Protein AF-A0A7X7RPF9-F1 (afdb_monomer)

Secondary structure (DSSP, 8-state):
-HHHHHHHHHHHHHHHHHHHHHHHHHHTT--TTSPPPSTHHHHHHHHHHHHHHHHHHHHHHHHS---HHHHHHHHHHHHHHHHHHHHHHHHTTS-S---

Structure (mmCIF, N/CA/C/O backbone):
data_AF-A0A7X7RPF9-F1
#
_entry.id   AF-A0A7X7RPF9-F1
#
loop_
_atom_site.group_PDB
_atom_site.id
_atom_site.type_symbol
_atom_site.label_atom_id
_atom_site.label_alt_id
_atom_site.label_comp_id
_atom_site.label_asym_id
_atom_site.label_entity_id
_atom_site.label_seq_id
_atom_site.pdbx_PDB_ins_code
_atom_site.Cartn_x
_atom_site.Cartn_y
_atom_site.Cartn_z
_atom_site.occupancy
_atom_site.B_iso_or_equiv
_atom_site.auth_seq_id
_atom_site.auth_comp_id
_atom_site.auth_asym_id
_atom_site.auth_atom_id
_atom_site.pdbx_PDB_model_num
ATOM 1 N N . SER A 1 1 ? 17.706 -16.307 -7.500 1.00 70.00 1 SER A N 1
ATOM 2 C CA . SER A 1 1 ? 18.134 -14.902 -7.308 1.00 70.00 1 SER A CA 1
ATOM 3 C C . SER A 1 1 ? 17.055 -13.911 -7.736 1.00 70.00 1 SER A C 1
ATOM 5 O O . SER A 1 1 ? 16.672 -13.100 -6.905 1.00 70.00 1 SER A O 1
ATOM 7 N N . TYR A 1 2 ? 16.500 -14.009 -8.952 1.00 77.19 2 TYR A N 1
ATOM 8 C CA . TYR A 1 2 ? 15.458 -13.095 -9.469 1.00 77.19 2 TYR A CA 1
ATOM 9 C C . TYR A 1 2 ? 14.237 -12.915 -8.541 1.00 77.19 2 TYR A C 1
ATOM 11 O O . TYR A 1 2 ? 13.936 -11.799 -8.130 1.00 77.19 2 TYR A O 1
ATOM 19 N N . ASN A 1 3 ? 13.606 -14.011 -8.104 1.00 84.56 3 ASN A N 1
ATOM 20 C CA . ASN A 1 3 ? 12.416 -13.952 -7.237 1.00 84.56 3 ASN A CA 1
ATOM 21 C C . ASN A 1 3 ? 12.681 -13.303 -5.866 1.00 84.56 3 ASN A C 1
ATOM 23 O O . ASN A 1 3 ? 11.784 -12.709 -5.279 1.00 84.56 3 ASN A O 1
ATOM 27 N N . LEU A 1 4 ? 13.913 -13.415 -5.360 1.00 86.62 4 LEU A N 1
ATOM 28 C CA . LEU A 1 4 ? 14.308 -12.878 -4.055 1.00 86.62 4 LEU A CA 1
ATOM 29 C C . LEU A 1 4 ? 14.445 -11.352 -4.121 1.00 86.62 4 LEU A C 1
ATOM 31 O O . LEU A 1 4 ? 13.954 -10.648 -3.245 1.00 86.62 4 LEU A O 1
ATOM 35 N N . LEU A 1 5 ? 15.044 -10.848 -5.204 1.00 86.81 5 LEU A N 1
ATOM 36 C CA . LEU A 1 5 ? 15.131 -9.416 -5.481 1.00 86.81 5 LEU A CA 1
ATOM 37 C C . LEU A 1 5 ? 13.746 -8.811 -5.740 1.00 86.81 5 LEU A C 1
ATOM 39 O O . LEU A 1 5 ? 13.429 -7.767 -5.180 1.00 86.81 5 LEU A O 1
ATOM 43 N N . LEU A 1 6 ? 12.911 -9.487 -6.537 1.00 85.19 6 LEU A N 1
ATOM 44 C CA . LEU A 1 6 ? 11.544 -9.045 -6.815 1.00 85.19 6 LEU A CA 1
ATOM 45 C C . LEU A 1 6 ? 10.714 -8.964 -5.525 1.00 85.19 6 LEU A C 1
ATOM 47 O O . LEU A 1 6 ? 10.084 -7.946 -5.265 1.00 85.19 6 LEU A O 1
ATOM 51 N N . GLY A 1 7 ? 10.758 -10.005 -4.686 1.00 85.56 7 GLY A N 1
ATOM 52 C CA . GLY A 1 7 ? 10.056 -10.024 -3.401 1.00 85.56 7 GLY A CA 1
ATOM 53 C C . GLY A 1 7 ? 10.530 -8.926 -2.445 1.00 85.56 7 GLY A C 1
ATOM 54 O O . GLY A 1 7 ? 9.709 -8.286 -1.792 1.00 85.56 7 GLY A O 1
ATOM 55 N N . LEU A 1 8 ? 11.839 -8.655 -2.409 1.00 88.50 8 LEU A N 1
ATOM 56 C CA . LEU A 1 8 ? 12.407 -7.567 -1.611 1.00 88.50 8 LEU A CA 1
ATOM 57 C C . LEU A 1 8 ? 11.918 -6.203 -2.110 1.00 88.50 8 LEU A C 1
ATOM 59 O O . LEU A 1 8 ? 11.467 -5.387 -1.309 1.00 88.50 8 LEU A O 1
ATOM 63 N N . LEU A 1 9 ? 11.957 -5.963 -3.422 1.00 87.31 9 LEU A N 1
ATOM 64 C CA . LEU A 1 9 ? 11.491 -4.709 -4.015 1.00 87.31 9 LEU A CA 1
ATOM 65 C C . LEU A 1 9 ? 9.989 -4.507 -3.824 1.00 87.31 9 LEU A C 1
ATOM 67 O O . LEU A 1 9 ? 9.579 -3.396 -3.514 1.00 87.31 9 LEU A O 1
ATOM 71 N N . LEU A 1 10 ? 9.182 -5.565 -3.946 1.00 87.25 10 LEU A N 1
ATOM 72 C CA . LEU A 1 10 ? 7.747 -5.514 -3.663 1.00 87.25 10 LEU A CA 1
ATOM 73 C C . LEU A 1 10 ? 7.484 -5.147 -2.200 1.00 87.25 10 LEU A C 1
ATOM 75 O O . LEU A 1 10 ? 6.679 -4.258 -1.937 1.00 87.25 10 LEU A O 1
ATOM 79 N N . GLY A 1 11 ? 8.198 -5.767 -1.256 1.00 86.00 11 GLY A N 1
ATOM 80 C CA . GLY A 1 11 ? 8.098 -5.425 0.165 1.00 86.00 11 GLY A CA 1
ATOM 8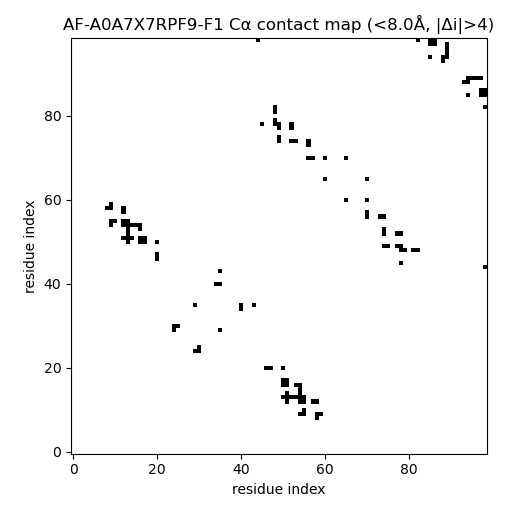1 C C . GLY A 1 11 ? 8.512 -3.979 0.457 1.00 86.00 11 GLY A C 1
ATOM 82 O O . GLY A 1 11 ? 7.814 -3.272 1.179 1.00 86.00 11 GLY A O 1
ATOM 83 N N . LEU A 1 12 ? 9.604 -3.503 -0.154 1.00 87.12 12 LEU A N 1
ATOM 84 C CA . LEU A 1 12 ? 10.033 -2.107 -0.030 1.00 87.12 12 LEU A CA 1
ATOM 85 C C . LEU A 1 12 ? 9.023 -1.137 -0.649 1.00 87.12 12 LEU A C 1
ATOM 87 O O . LEU A 1 12 ? 8.714 -0.122 -0.033 1.00 87.12 12 LEU A O 1
ATOM 91 N N . GLY A 1 13 ? 8.499 -1.445 -1.836 1.00 85.44 13 GLY A N 1
ATOM 92 C CA . GLY A 1 13 ? 7.470 -0.653 -2.504 1.00 85.44 13 GLY A CA 1
ATOM 93 C C . GLY A 1 13 ? 6.203 -0.561 -1.660 1.00 85.44 13 GLY A C 1
ATOM 94 O O . GLY A 1 13 ? 5.687 0.531 -1.449 1.00 85.44 13 GLY A O 1
ATOM 95 N N . TYR A 1 14 ? 5.758 -1.679 -1.091 1.00 85.94 14 TYR A N 1
ATOM 96 C CA . TYR A 1 14 ? 4.635 -1.712 -0.159 1.00 85.94 14 TYR A CA 1
ATOM 97 C C . TYR A 1 14 ? 4.863 -0.763 1.032 1.00 85.94 14 TYR A C 1
ATOM 99 O O . TYR A 1 14 ? 4.091 0.174 1.241 1.00 85.94 14 TYR A O 1
ATOM 107 N N . SER A 1 15 ? 5.966 -0.937 1.772 1.00 84.00 15 SER A N 1
ATOM 108 C CA . SER A 1 15 ? 6.241 -0.133 2.971 1.00 84.00 15 SER A CA 1
ATOM 109 C C . SER A 1 15 ? 6.471 1.349 2.662 1.00 84.00 15 SER A C 1
ATOM 111 O O . SER A 1 15 ? 6.043 2.218 3.424 1.00 84.00 15 SER A O 1
ATOM 113 N N . LEU A 1 16 ? 7.138 1.656 1.545 1.00 84.38 16 LEU A N 1
ATOM 114 C CA . LEU A 1 16 ? 7.454 3.027 1.148 1.00 84.38 16 LEU A CA 1
ATOM 115 C C . LEU A 1 16 ? 6.212 3.816 0.737 1.00 84.38 16 LEU A C 1
ATOM 117 O O . LEU A 1 16 ? 6.219 5.030 0.902 1.00 84.38 16 LEU A O 1
ATOM 121 N N . PHE A 1 17 ? 5.160 3.161 0.241 1.00 82.44 17 PHE A N 1
ATOM 122 C CA . PHE A 1 17 ? 3.906 3.823 -0.130 1.00 82.44 17 PHE A CA 1
ATOM 123 C C . PHE A 1 17 ? 2.863 3.853 1.000 1.00 82.44 17 PHE A C 1
ATOM 125 O O . PHE A 1 17 ? 2.065 4.789 1.065 1.00 82.44 17 PHE A O 1
ATOM 132 N N . GLU A 1 18 ? 2.926 2.929 1.958 1.00 78.38 18 GLU A N 1
ATOM 133 C CA . GLU A 1 18 ? 2.076 2.947 3.160 1.00 78.38 18 GLU A CA 1
ATOM 134 C C . GLU A 1 18 ? 2.446 4.096 4.133 1.00 78.38 18 GLU A C 1
ATOM 136 O O . GLU A 1 18 ? 1.587 4.768 4.723 1.00 78.38 18 GLU A O 1
ATOM 141 N N . LEU A 1 19 ? 3.746 4.384 4.267 1.00 78.12 19 LEU A N 1
ATOM 142 C CA . LEU A 1 19 ? 4.286 5.466 5.104 1.00 78.12 19 LEU A CA 1
ATOM 143 C C . LEU A 1 19 ? 3.768 6.879 4.742 1.00 78.12 19 LEU A C 1
ATOM 145 O O . LEU A 1 19 ? 3.263 7.574 5.634 1.00 78.12 19 LEU A O 1
ATOM 149 N N . PRO A 1 20 ? 3.861 7.351 3.482 1.00 73.00 20 PRO A N 1
ATOM 150 C CA . PRO A 1 20 ? 3.399 8.676 3.090 1.00 73.00 20 PRO A CA 1
ATOM 151 C C . PRO A 1 20 ? 1.883 8.814 3.208 1.00 73.00 20 PRO A C 1
ATOM 153 O O . PRO A 1 20 ? 1.424 9.895 3.573 1.00 73.00 20 PRO A O 1
ATOM 156 N N . ASN A 1 21 ? 1.101 7.749 2.992 1.00 76.50 21 ASN A N 1
ATOM 157 C CA . ASN A 1 21 ? -0.344 7.803 3.212 1.00 76.50 21 ASN A CA 1
ATOM 158 C C . ASN A 1 21 ? -0.664 8.104 4.688 1.00 76.50 21 ASN A C 1
ATOM 160 O O . ASN A 1 21 ? -1.408 9.035 5.015 1.00 76.50 21 ASN A O 1
ATOM 164 N N . SER A 1 22 ? -0.018 7.384 5.608 1.00 74.19 22 SER A N 1
ATOM 165 C CA . SER A 1 22 ? -0.136 7.651 7.044 1.00 74.19 22 SER A CA 1
ATOM 166 C C . SER A 1 22 ? 0.333 9.062 7.421 1.00 74.19 22 SER A C 1
ATOM 168 O O . SER A 1 22 ? -0.305 9.713 8.250 1.00 74.19 22 SER A O 1
ATOM 170 N N . PHE A 1 23 ? 1.396 9.574 6.792 1.00 78.19 23 PHE A N 1
ATOM 171 C CA . PHE A 1 23 ? 1.893 10.938 7.004 1.00 78.19 23 PHE A CA 1
ATOM 172 C C . PHE A 1 23 ? 0.919 12.017 6.500 1.00 78.19 23 PHE A C 1
ATOM 174 O O . PHE A 1 23 ? 0.643 12.982 7.218 1.00 78.19 23 PHE A O 1
ATOM 181 N N . LEU A 1 24 ? 0.345 11.846 5.304 1.00 74.81 24 LEU A N 1
ATOM 182 C CA . LEU A 1 24 ? -0.648 12.758 4.726 1.00 74.81 24 LEU A CA 1
ATOM 183 C C . LEU A 1 24 ? -1.907 12.839 5.592 1.00 74.81 24 LEU A C 1
ATOM 185 O O . LEU A 1 24 ? -2.392 13.938 5.861 1.00 74.81 24 LEU A O 1
ATOM 189 N N . LYS A 1 25 ? -2.379 11.705 6.124 1.00 73.50 25 LYS A N 1
ATOM 190 C CA . LYS A 1 25 ? -3.488 11.682 7.091 1.00 73.50 25 LYS A CA 1
ATOM 191 C C . LYS A 1 25 ? -3.212 12.554 8.318 1.00 73.50 25 LYS A C 1
ATOM 193 O O . LYS A 1 25 ? -4.114 13.249 8.776 1.00 73.50 25 LYS A O 1
ATOM 198 N N . ARG A 1 26 ? -1.970 12.586 8.822 1.00 77.12 26 ARG A N 1
ATOM 199 C CA . ARG A 1 26 ? -1.592 13.451 9.959 1.00 77.12 26 ARG A CA 1
ATOM 200 C C . ARG A 1 26 ? -1.532 14.925 9.603 1.00 77.12 26 ARG A C 1
ATOM 202 O O . ARG A 1 26 ? -1.862 15.752 10.441 1.0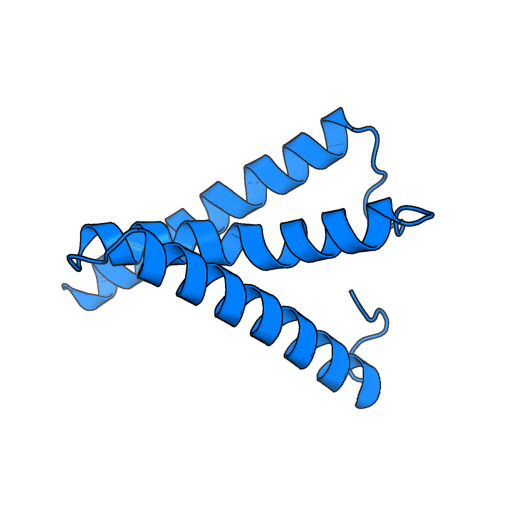0 77.12 26 ARG A O 1
ATOM 209 N N . ARG A 1 27 ? -1.157 15.261 8.368 1.00 80.06 27 ARG A N 1
ATOM 210 C CA . ARG A 1 27 ? -1.212 16.646 7.873 1.00 80.06 27 ARG A CA 1
ATOM 211 C C . ARG A 1 27 ? -2.643 17.144 7.675 1.00 80.06 27 ARG A C 1
ATOM 213 O O . ARG A 1 27 ? -2.875 18.340 7.780 1.00 80.06 27 ARG A O 1
ATOM 220 N N . LEU A 1 28 ? -3.585 16.234 7.439 1.00 72.56 28 LEU A N 1
ATOM 221 C CA . LEU A 1 28 ? -5.016 16.515 7.302 1.00 72.56 28 LEU A CA 1
ATOM 222 C C . LEU A 1 28 ? -5.792 16.413 8.630 1.00 72.56 28 LEU A C 1
ATOM 224 O O . LEU A 1 28 ? -7.020 16.398 8.611 1.00 72.56 28 LEU A O 1
ATOM 228 N N . ASP A 1 29 ? -5.081 16.334 9.760 1.00 69.69 29 ASP A N 1
ATOM 229 C CA . ASP A 1 29 ? -5.631 16.251 11.122 1.00 69.69 29 ASP A CA 1
ATOM 230 C C . ASP A 1 29 ? -6.587 15.058 11.350 1.00 69.69 29 ASP A C 1
ATOM 232 O O . ASP A 1 29 ? -7.518 15.084 12.157 1.00 69.69 29 ASP A O 1
ATOM 236 N N . ILE A 1 30 ? -6.361 13.962 10.616 1.00 68.69 30 ILE A N 1
ATOM 237 C CA . ILE A 1 30 ? -7.134 12.727 10.759 1.00 68.69 30 ILE A CA 1
ATOM 238 C C . ILE A 1 30 ? -6.554 11.922 11.922 1.00 68.69 30 ILE A C 1
ATOM 240 O O . ILE A 1 30 ? -5.421 11.431 11.878 1.00 68.69 30 ILE A O 1
ATOM 244 N N . ILE A 1 31 ? -7.355 11.774 12.977 1.00 63.00 31 ILE A N 1
ATOM 245 C CA . ILE A 1 31 ? -6.985 11.023 14.178 1.00 63.00 31 ILE A CA 1
ATOM 246 C C . ILE A 1 31 ? -6.871 9.526 13.829 1.00 63.00 31 ILE A C 1
ATOM 248 O O . ILE A 1 31 ? -7.798 8.957 13.247 1.0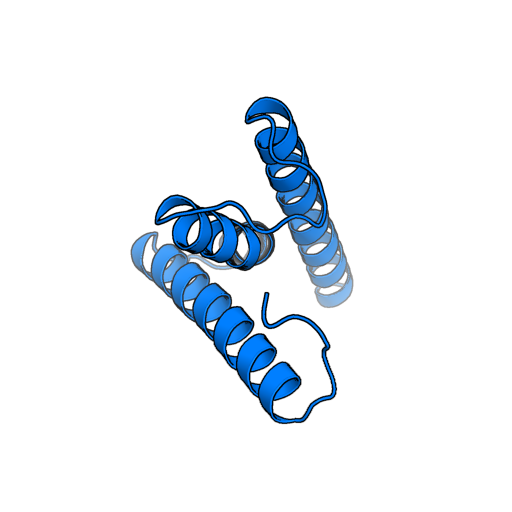0 63.00 31 ILE A O 1
ATOM 252 N N . PRO A 1 32 ? -5.778 8.849 14.217 1.00 59.22 32 PRO A N 1
ATOM 253 C CA . PRO A 1 32 ? -5.594 7.426 13.967 1.00 59.22 32 PRO A CA 1
ATOM 254 C C . PRO A 1 32 ? -6.670 6.610 14.671 1.00 59.22 32 PRO A C 1
ATOM 256 O O . PRO A 1 32 ? -6.962 6.826 15.846 1.00 59.22 32 PRO A O 1
ATOM 259 N N . GLY A 1 33 ? -7.252 5.658 13.949 1.00 58.06 33 GLY A N 1
ATOM 260 C CA . GLY A 1 33 ? -8.261 4.758 14.501 1.00 58.06 33 GLY A CA 1
ATOM 261 C C . GLY A 1 33 ? -9.648 5.378 14.680 1.00 58.06 33 GLY A C 1
ATOM 262 O O . GLY A 1 33 ? -10.553 4.675 15.126 1.00 58.06 33 GLY A O 1
ATOM 263 N N . LYS A 1 34 ? -9.860 6.650 14.308 1.00 57.03 34 LYS A N 1
ATOM 264 C CA . LYS A 1 34 ? -11.208 7.222 14.212 1.00 57.03 34 LYS A CA 1
ATOM 265 C C . LYS A 1 34 ? -11.649 7.260 12.748 1.00 57.03 34 LYS A C 1
ATOM 267 O O . LYS A 1 34 ? -10.955 7.864 11.933 1.00 57.03 34 LYS A O 1
ATOM 272 N N . PRO A 1 35 ? -12.794 6.650 12.389 1.00 56.66 35 PRO A N 1
ATOM 273 C CA . PRO A 1 35 ? -13.330 6.793 11.046 1.00 56.66 35 PRO A CA 1
ATOM 274 C C . PRO A 1 35 ? -13.635 8.271 10.794 1.00 56.66 35 PRO A C 1
ATOM 276 O O . PRO A 1 35 ? -14.347 8.903 11.577 1.00 56.66 35 PRO A O 1
ATOM 279 N N . THR A 1 36 ? -13.102 8.822 9.705 1.00 59.97 36 THR A N 1
ATOM 280 C CA . THR A 1 36 ? -13.467 10.159 9.228 1.00 59.97 36 THR A CA 1
ATOM 281 C C . THR A 1 36 ? -14.986 10.220 9.044 1.00 59.97 36 THR A C 1
ATOM 283 O O . THR A 1 36 ? -15.609 9.242 8.626 1.00 59.97 36 THR A O 1
ATOM 286 N N . THR A 1 37 ? -15.614 11.339 9.394 1.00 59.25 37 THR A N 1
ATOM 287 C CA . THR A 1 37 ? -17.067 11.515 9.276 1.00 59.25 37 THR A CA 1
ATOM 288 C C . THR A 1 37 ? -17.432 12.106 7.906 1.00 59.25 37 THR A C 1
ATOM 290 O O . THR A 1 37 ? -16.709 12.934 7.351 1.00 59.25 37 THR A O 1
ATOM 293 N N . GLY A 1 38 ? -18.551 11.657 7.325 1.00 69.50 38 GLY A N 1
ATOM 294 C CA . GLY A 1 38 ? -19.071 12.148 6.039 1.00 69.50 38 GLY A CA 1
ATOM 295 C C . GLY A 1 38 ? -18.472 11.494 4.782 1.00 69.50 38 GLY A C 1
ATOM 296 O O . GLY A 1 38 ? -17.799 10.469 4.848 1.00 69.50 38 GLY A O 1
ATOM 297 N N . ILE A 1 39 ? -18.725 12.100 3.614 1.00 68.62 39 ILE A N 1
ATOM 298 C CA . ILE A 1 39 ? -18.345 11.582 2.277 1.00 68.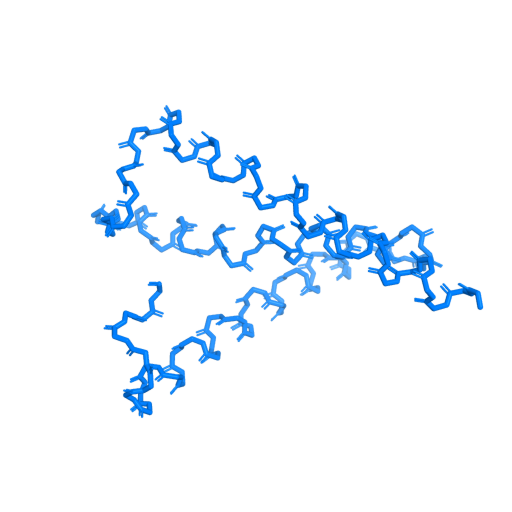62 39 ILE A CA 1
ATOM 299 C C . ILE A 1 39 ? -16.829 11.355 2.149 1.00 68.62 39 ILE A C 1
ATOM 301 O O . ILE A 1 39 ? -16.389 10.411 1.494 1.00 68.62 39 ILE A O 1
ATOM 305 N N . LYS A 1 40 ? -16.025 12.165 2.850 1.00 70.00 40 LYS A N 1
ATOM 306 C CA . LYS A 1 40 ? -14.560 12.046 2.886 1.00 70.00 40 LYS A CA 1
ATOM 307 C C . LYS A 1 40 ? -14.089 10.682 3.408 1.00 70.00 40 LYS A C 1
ATOM 309 O O . LYS A 1 40 ? -13.027 10.229 2.999 1.00 70.00 40 LYS A O 1
ATOM 314 N N . LYS A 1 41 ? -14.887 9.995 4.238 1.00 71.44 41 LYS A N 1
ATOM 315 C CA . LYS A 1 41 ? -14.579 8.651 4.750 1.00 71.44 41 LYS A CA 1
ATOM 316 C C . LYS A 1 41 ? -14.319 7.652 3.629 1.00 71.44 41 LYS A C 1
ATOM 318 O O . LYS A 1 41 ? -13.328 6.940 3.676 1.00 71.44 41 LYS A O 1
ATOM 323 N N . TYR A 1 42 ? -15.200 7.601 2.632 1.00 72.06 42 TYR A N 1
ATOM 324 C CA . TYR A 1 42 ? -15.088 6.629 1.544 1.00 72.06 42 TYR A CA 1
ATOM 325 C C . TYR A 1 42 ? -13.862 6.898 0.676 1.00 72.06 42 TYR A C 1
ATOM 327 O O . TYR A 1 42 ? -13.178 5.962 0.281 1.00 72.06 42 TYR A O 1
ATOM 335 N N . PHE A 1 43 ? -13.544 8.174 0.450 1.00 77.19 43 PHE A N 1
ATOM 336 C CA . PHE A 1 43 ? -12.340 8.574 -0.272 1.00 77.19 43 PHE A CA 1
ATOM 337 C C . PHE A 1 43 ? -11.058 8.175 0.474 1.00 77.19 43 PHE A C 1
ATOM 339 O O . PHE A 1 43 ? -10.170 7.584 -0.129 1.00 77.19 43 PHE A O 1
ATOM 346 N N . PHE A 1 44 ? -10.975 8.428 1.786 1.00 74.44 44 PHE A N 1
ATOM 347 C CA . PHE A 1 44 ? -9.815 8.015 2.587 1.00 74.44 44 PHE A CA 1
ATOM 348 C C . PHE A 1 44 ? -9.703 6.501 2.725 1.00 74.44 44 PHE A C 1
ATOM 350 O O . PHE A 1 44 ? -8.608 5.974 2.617 1.00 74.44 44 PHE A O 1
ATOM 357 N N . VAL A 1 45 ? -10.820 5.790 2.898 1.00 76.31 45 VAL A N 1
ATOM 358 C CA . VAL A 1 45 ? -10.820 4.322 2.888 1.00 76.31 45 VAL A CA 1
ATOM 359 C C . VAL A 1 45 ? -10.314 3.800 1.548 1.00 76.31 45 VAL A C 1
ATOM 361 O O . VAL A 1 45 ? -9.500 2.892 1.532 1.00 76.31 45 VAL A O 1
ATOM 364 N N . PHE A 1 46 ? -10.751 4.370 0.426 1.00 78.31 46 PHE A N 1
ATOM 365 C CA . PHE A 1 46 ? -10.252 3.954 -0.881 1.00 78.31 46 PHE A CA 1
ATOM 366 C C . PHE A 1 46 ? -8.751 4.235 -1.038 1.00 78.31 46 PHE A C 1
ATOM 368 O O . PHE A 1 46 ? -8.017 3.346 -1.459 1.00 78.31 46 PHE A O 1
ATOM 375 N N . LEU A 1 47 ? -8.283 5.427 -0.650 1.00 78.19 47 LEU A N 1
ATOM 376 C CA . LEU A 1 47 ? -6.853 5.761 -0.651 1.00 78.19 47 LEU A CA 1
ATOM 377 C C . LEU A 1 47 ? -6.031 4.807 0.226 1.00 78.19 47 LEU A C 1
ATOM 379 O O . LEU A 1 47 ? -4.956 4.389 -0.188 1.00 78.19 47 LEU A O 1
ATOM 383 N N . ASP A 1 48 ? -6.562 4.414 1.383 1.00 77.12 48 ASP A N 1
ATOM 384 C CA . ASP A 1 48 ? -5.931 3.467 2.312 1.00 77.12 48 ASP A CA 1
ATOM 385 C C . ASP A 1 48 ? -5.850 2.040 1.790 1.00 77.12 48 ASP A C 1
ATOM 387 O O . ASP A 1 48 ? -5.026 1.273 2.262 1.00 77.12 48 ASP A O 1
ATOM 391 N N . GLN A 1 49 ? -6.726 1.652 0.867 1.00 80.62 49 GLN A N 1
ATOM 392 C CA . GLN A 1 49 ? -6.651 0.332 0.239 1.00 80.62 49 GLN A CA 1
ATOM 393 C C . GLN A 1 49 ? -5.847 0.366 -1.065 1.00 80.62 49 GLN A C 1
ATOM 395 O O . GLN A 1 49 ? -5.440 -0.681 -1.560 1.00 80.62 49 GLN A O 1
ATOM 400 N N . ALA A 1 50 ? -5.642 1.553 -1.643 1.00 83.06 50 ALA A N 1
ATOM 401 C CA . ALA A 1 50 ? -4.931 1.734 -2.903 1.00 83.06 50 ALA A CA 1
ATOM 402 C C . ALA A 1 50 ? -3.438 2.058 -2.724 1.00 83.06 50 ALA A C 1
ATOM 404 O O . ALA A 1 50 ? -2.670 1.816 -3.650 1.00 83.06 50 ALA A O 1
ATOM 405 N N . ASP A 1 51 ? -3.013 2.595 -1.578 1.00 81.88 51 ASP A N 1
ATOM 406 C CA . ASP A 1 51 ? -1.643 3.066 -1.319 1.00 81.88 51 ASP A CA 1
ATOM 407 C C . ASP A 1 51 ? -0.566 1.990 -1.545 1.00 81.88 51 ASP A C 1
ATOM 409 O O . ASP A 1 51 ? 0.341 2.141 -2.364 1.00 81.88 51 ASP A O 1
ATOM 413 N N . SER A 1 52 ? -0.712 0.865 -0.868 1.00 80.25 52 SER A N 1
ATOM 414 C CA . SER A 1 52 ? 0.160 -0.297 -0.910 1.00 80.25 52 SER A CA 1
ATOM 415 C C . SER A 1 52 ? 0.133 -0.982 -2.274 1.00 80.25 52 SER A C 1
ATOM 417 O O . SER A 1 52 ? 1.177 -1.371 -2.802 1.00 80.25 52 SER A O 1
ATOM 419 N N . VAL A 1 53 ? -1.050 -1.075 -2.886 1.00 83.75 53 VAL A N 1
ATOM 420 C CA . VAL A 1 53 ? -1.231 -1.626 -4.236 1.00 83.75 53 VAL A CA 1
ATOM 421 C C . VAL A 1 53 ? -0.509 -0.761 -5.269 1.00 83.75 53 VAL A C 1
ATOM 423 O O . VAL A 1 53 ? 0.126 -1.300 -6.172 1.00 83.75 53 VAL A O 1
ATOM 426 N N . PHE A 1 54 ? -0.535 0.565 -5.113 1.00 85.25 54 PHE A N 1
ATOM 427 C CA . PHE A 1 54 ? 0.191 1.496 -5.976 1.00 85.25 54 PHE A CA 1
ATOM 428 C C . PHE A 1 54 ? 1.702 1.239 -5.927 1.00 85.25 54 PHE A C 1
ATOM 430 O O . PHE A 1 54 ? 2.339 1.100 -6.970 1.00 85.25 54 PHE A O 1
ATOM 437 N N . GLY A 1 55 ? 2.266 1.090 -4.724 1.00 84.31 55 GLY A N 1
ATOM 438 C CA . GLY A 1 55 ? 3.681 0.760 -4.544 1.00 84.31 55 GLY A CA 1
ATOM 439 C C . GLY A 1 55 ? 4.071 -0.580 -5.172 1.00 84.31 55 GLY A C 1
ATOM 440 O O . GLY A 1 55 ? 5.070 -0.664 -5.887 1.00 84.31 55 GLY A O 1
ATOM 441 N N . CYS A 1 56 ? 3.251 -1.615 -4.980 1.00 83.69 56 CYS A N 1
ATOM 442 C CA . CYS A 1 56 ? 3.473 -2.934 -5.574 1.00 83.69 56 CYS A CA 1
ATOM 443 C C . CYS A 1 56 ? 3.373 -2.917 -7.107 1.00 83.69 56 CYS A C 1
ATOM 445 O O . CYS A 1 56 ? 4.250 -3.451 -7.786 1.00 83.69 56 CYS A O 1
ATOM 447 N N . CYS A 1 57 ? 2.343 -2.281 -7.673 1.00 84.19 57 CYS A N 1
ATOM 448 C CA . CYS A 1 57 ? 2.181 -2.167 -9.123 1.00 84.19 57 CYS A CA 1
ATOM 449 C C . CYS A 1 57 ? 3.320 -1.371 -9.767 1.00 84.19 57 CYS A C 1
ATOM 451 O O . CYS A 1 57 ? 3.725 -1.700 -10.878 1.00 84.19 57 CYS A O 1
ATOM 453 N N . LEU A 1 58 ? 3.861 -0.357 -9.083 1.00 84.12 58 LEU A N 1
ATOM 454 C CA . LEU A 1 58 ? 4.990 0.424 -9.591 1.00 84.12 58 LEU A CA 1
ATOM 455 C C . LEU A 1 58 ? 6.235 -0.454 -9.702 1.00 84.12 58 LEU A C 1
ATOM 457 O O . LEU A 1 58 ? 6.899 -0.439 -10.733 1.00 84.12 58 LEU A O 1
ATOM 461 N N . VAL A 1 59 ? 6.504 -1.283 -8.690 1.00 84.56 59 VAL A N 1
ATOM 462 C CA . VAL A 1 59 ? 7.595 -2.264 -8.750 1.00 84.56 59 VAL A CA 1
ATOM 463 C C . VAL A 1 59 ? 7.395 -3.216 -9.928 1.00 84.56 59 VAL A C 1
ATOM 465 O O . VAL A 1 59 ? 8.338 -3.430 -10.676 1.00 84.56 59 VAL A O 1
ATOM 468 N N . VAL A 1 60 ? 6.181 -3.727 -10.157 1.00 83.31 60 VAL A N 1
ATOM 469 C CA . VAL A 1 60 ? 5.887 -4.602 -11.310 1.00 83.31 60 VAL A CA 1
ATOM 470 C C . VAL A 1 60 ? 6.111 -3.885 -12.649 1.00 83.31 60 VAL A C 1
ATOM 472 O O . VAL A 1 60 ? 6.743 -4.459 -13.531 1.00 83.31 60 VAL A O 1
ATOM 475 N N . CYS A 1 61 ? 5.699 -2.619 -12.784 1.00 83.75 61 CYS A N 1
ATOM 476 C CA . CYS A 1 61 ? 5.969 -1.795 -13.972 1.00 83.75 61 CYS A CA 1
ATOM 477 C C . CYS A 1 61 ? 7.462 -1.606 -14.283 1.00 83.75 61 CYS A C 1
ATOM 479 O O . CYS A 1 61 ? 7.807 -1.284 -15.415 1.00 83.75 61 CYS A O 1
ATOM 481 N N . LEU A 1 62 ? 8.358 -1.743 -13.299 1.00 81.19 62 LEU A N 1
ATOM 482 C CA . LEU A 1 62 ? 9.801 -1.656 -13.550 1.00 81.19 62 LEU A CA 1
ATOM 483 C C . LEU A 1 62 ? 10.351 -2.918 -14.228 1.00 81.19 62 LEU A C 1
ATOM 485 O O . LEU A 1 62 ? 11.403 -2.853 -14.860 1.00 81.19 62 LEU A O 1
ATOM 489 N N . PHE A 1 63 ? 9.661 -4.053 -14.089 1.00 80.31 63 PHE A N 1
ATOM 490 C CA . PHE A 1 63 ? 10.071 -5.339 -14.658 1.00 80.31 63 PHE A CA 1
ATOM 491 C C . PHE A 1 63 ? 9.271 -5.730 -15.901 1.00 80.31 63 PHE A C 1
ATOM 493 O O . PHE A 1 63 ? 9.782 -6.488 -16.722 1.00 80.31 63 PHE A O 1
ATOM 500 N N . ASP A 1 64 ? 8.052 -5.215 -16.052 1.00 78.88 64 ASP A N 1
ATOM 501 C CA . ASP A 1 64 ? 7.181 -5.490 -17.190 1.00 78.88 64 ASP A CA 1
ATOM 502 C C . ASP A 1 64 ? 6.749 -4.196 -17.890 1.00 78.88 64 ASP A C 1
ATOM 504 O O . ASP A 1 64 ? 6.472 -3.184 -17.243 1.00 78.88 64 ASP A O 1
ATOM 508 N N . GLN A 1 65 ? 6.671 -4.218 -19.223 1.00 76.00 65 GLN A N 1
ATOM 509 C CA . GLN A 1 65 ? 6.247 -3.060 -20.014 1.00 76.00 65 GLN A CA 1
ATOM 510 C C . GLN A 1 65 ? 4.727 -2.903 -19.947 1.00 76.00 65 GLN A C 1
ATOM 512 O O . GLN A 1 65 ? 3.991 -3.232 -20.877 1.00 76.00 65 GLN A O 1
ATOM 517 N N . MET A 1 66 ? 4.250 -2.383 -18.822 1.00 79.19 66 MET A N 1
ATOM 518 C CA . MET A 1 66 ? 2.831 -2.175 -18.592 1.00 79.19 66 MET A CA 1
ATOM 519 C C . MET A 1 66 ? 2.389 -0.792 -19.079 1.00 79.19 66 MET A C 1
ATOM 521 O O . MET A 1 66 ? 3.015 0.230 -18.792 1.00 79.19 66 MET A O 1
ATOM 525 N N . SER A 1 67 ? 1.275 -0.742 -19.814 1.00 86.44 67 SER A N 1
ATOM 526 C CA . SER A 1 67 ? 0.681 0.536 -20.210 1.00 86.44 67 SER A CA 1
ATOM 527 C C . SER A 1 67 ? 0.088 1.254 -18.995 1.00 86.44 67 SER A C 1
ATOM 529 O O . SER A 1 67 ? -0.385 0.627 -18.044 1.00 86.44 67 SER A O 1
ATOM 531 N N . PHE A 1 68 ? 0.043 2.586 -19.047 1.00 84.00 68 PHE A N 1
ATOM 532 C CA . PHE A 1 68 ? -0.529 3.394 -17.966 1.00 84.00 68 PHE A CA 1
ATOM 533 C C . PHE A 1 68 ? -1.995 3.032 -17.654 1.00 84.00 68 PHE A C 1
ATOM 535 O O . PHE A 1 68 ? -2.413 3.046 -16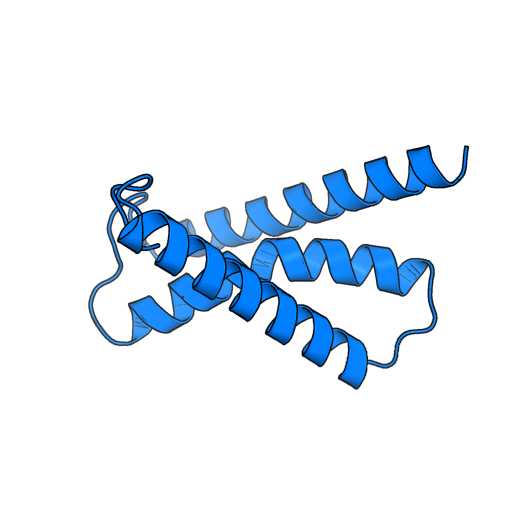.497 1.00 84.00 68 PHE A O 1
ATOM 542 N N . ALA A 1 69 ? -2.771 2.650 -18.673 1.00 86.94 69 ALA A N 1
ATOM 543 C CA . ALA A 1 69 ? -4.153 2.212 -18.495 1.00 86.94 69 ALA A CA 1
ATOM 544 C C . ALA A 1 69 ? -4.243 0.884 -17.727 1.00 86.94 69 ALA A C 1
ATOM 546 O O . ALA A 1 69 ? -5.062 0.758 -16.817 1.00 86.94 69 ALA A O 1
ATOM 547 N N . PHE A 1 70 ? -3.378 -0.085 -18.051 1.00 87.00 70 PHE A N 1
ATOM 548 C CA . PHE A 1 70 ? -3.313 -1.348 -17.315 1.00 87.00 70 PHE A CA 1
ATOM 549 C C . PHE A 1 70 ? -2.856 -1.129 -15.877 1.00 87.00 70 PHE A C 1
ATOM 551 O O . PHE A 1 70 ? -3.467 -1.678 -14.968 1.00 87.00 70 PHE A O 1
ATOM 558 N N . TYR A 1 71 ? -1.868 -0.264 -15.654 1.00 86.38 71 TYR A N 1
ATOM 559 C CA . TYR A 1 71 ? -1.444 0.114 -14.309 1.00 86.38 71 TYR A CA 1
ATOM 560 C C . TYR A 1 71 ? -2.612 0.626 -13.456 1.00 86.38 71 TYR A C 1
ATOM 562 O O . TYR A 1 71 ? -2.850 0.116 -12.360 1.00 86.38 71 TYR A O 1
ATOM 570 N N . LEU A 1 72 ? -3.390 1.583 -13.976 1.00 86.56 72 LEU A N 1
ATOM 571 C CA . LEU A 1 72 ? -4.540 2.129 -13.255 1.00 86.56 72 LEU A CA 1
ATOM 572 C C . LEU A 1 72 ? -5.606 1.056 -12.989 1.00 86.56 72 LEU A C 1
ATOM 574 O O . LEU A 1 72 ? -6.182 1.019 -11.902 1.00 86.56 72 LEU A O 1
ATOM 578 N N . LEU A 1 73 ? -5.841 0.164 -13.957 1.00 89.38 73 LEU A N 1
ATOM 579 C CA . LEU A 1 73 ? -6.766 -0.956 -13.806 1.00 89.38 73 LEU A CA 1
ATOM 580 C C . LEU A 1 73 ? -6.312 -1.921 -12.704 1.00 89.38 73 LEU A C 1
ATOM 582 O O . LEU A 1 73 ? -7.128 -2.300 -11.870 1.00 89.38 73 LEU A O 1
ATOM 586 N N . TYR A 1 74 ? -5.029 -2.286 -12.658 1.00 88.19 74 TYR A N 1
ATOM 587 C CA . TYR A 1 74 ? -4.481 -3.160 -11.618 1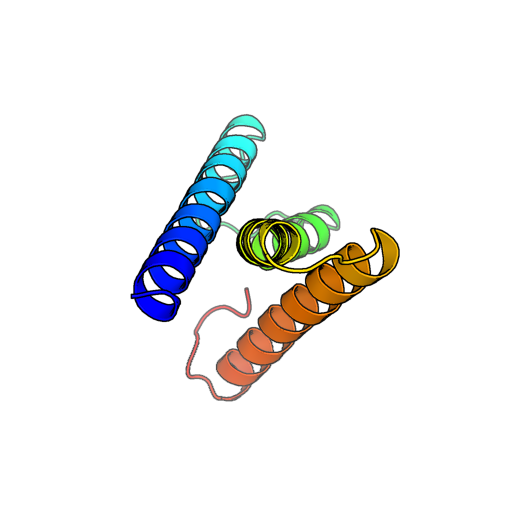.00 88.19 74 TYR A CA 1
ATOM 588 C C . TYR A 1 74 ? -4.597 -2.538 -10.229 1.00 88.19 74 TYR A C 1
ATOM 590 O O . TYR A 1 74 ? -5.030 -3.216 -9.298 1.00 88.19 74 TYR A O 1
ATOM 598 N N . VAL A 1 75 ? -4.281 -1.247 -10.094 1.00 87.81 75 VAL A N 1
ATOM 599 C CA . VAL A 1 75 ? -4.454 -0.523 -8.828 1.00 87.81 75 VAL A CA 1
ATOM 600 C C . VAL A 1 75 ? -5.921 -0.532 -8.398 1.00 87.81 75 VAL A C 1
ATOM 602 O O . VAL A 1 75 ? -6.223 -0.832 -7.243 1.00 87.81 75 VAL A O 1
ATOM 605 N N . LEU A 1 76 ? -6.844 -0.265 -9.326 1.00 87.94 76 LEU A N 1
ATOM 606 C CA . LEU A 1 76 ? -8.279 -0.260 -9.051 1.00 87.94 76 LEU A CA 1
ATOM 607 C C . LEU A 1 76 ? -8.781 -1.648 -8.632 1.00 87.94 76 LEU A C 1
ATOM 609 O O . LEU A 1 76 ? -9.468 -1.771 -7.620 1.00 87.94 76 LEU A O 1
ATOM 613 N N . VAL A 1 77 ? -8.419 -2.698 -9.371 1.00 89.88 77 VAL A N 1
ATOM 614 C CA . VAL A 1 77 ? -8.804 -4.083 -9.059 1.00 89.88 77 VAL A CA 1
ATOM 615 C C . VAL A 1 77 ? -8.203 -4.530 -7.726 1.00 89.88 77 VAL A C 1
ATOM 617 O O . VAL A 1 77 ? -8.905 -5.147 -6.924 1.00 89.88 77 VAL A O 1
ATOM 620 N N . GLY A 1 78 ? -6.943 -4.192 -7.446 1.00 87.62 78 GLY A N 1
ATOM 621 C CA . GLY A 1 78 ? -6.294 -4.501 -6.173 1.00 87.62 78 GLY A CA 1
ATOM 622 C C . GLY A 1 78 ? -6.985 -3.813 -4.995 1.00 87.62 78 GLY A C 1
ATOM 623 O O . GLY A 1 78 ? -7.359 -4.484 -4.033 1.00 87.62 78 GLY A O 1
ATOM 624 N N . ALA A 1 79 ? -7.264 -2.512 -5.105 1.00 87.00 79 ALA A N 1
ATOM 625 C CA . ALA A 1 79 ? -7.987 -1.762 -4.078 1.00 87.00 79 ALA A CA 1
ATOM 626 C C . ALA A 1 79 ? -9.404 -2.319 -3.841 1.00 87.00 79 ALA A C 1
ATOM 628 O O . ALA A 1 79 ? -9.822 -2.505 -2.696 1.00 87.00 79 ALA A O 1
ATOM 629 N N . LEU A 1 80 ? -10.139 -2.657 -4.909 1.00 88.06 80 LEU A N 1
ATOM 630 C CA . LEU A 1 80 ? -11.449 -3.308 -4.796 1.00 88.06 80 LEU A CA 1
ATOM 631 C C . LEU A 1 80 ? -11.350 -4.675 -4.117 1.00 88.06 80 LEU A C 1
ATOM 633 O O . LEU A 1 80 ? -12.169 -4.987 -3.256 1.00 88.06 80 LEU A O 1
ATOM 637 N N . THR A 1 81 ? -10.339 -5.471 -4.462 1.00 89.00 81 THR A N 1
ATOM 638 C CA . THR A 1 81 ? -10.106 -6.786 -3.852 1.00 89.00 81 THR A CA 1
ATOM 639 C C . THR A 1 81 ? -9.861 -6.645 -2.353 1.00 89.00 81 THR A C 1
ATOM 641 O O . THR A 1 81 ? -10.492 -7.345 -1.565 1.00 89.00 81 THR A O 1
ATOM 644 N N . HIS A 1 82 ? -9.029 -5.688 -1.941 1.00 86.00 82 HIS A N 1
ATOM 645 C CA . HIS A 1 82 ? -8.802 -5.367 -0.532 1.00 86.00 82 HIS A CA 1
ATOM 646 C C . HIS A 1 82 ? -10.099 -4.996 0.200 1.00 86.00 82 HIS A C 1
ATOM 648 O O . HIS A 1 82 ? -10.379 -5.515 1.282 1.00 86.00 82 HIS A O 1
ATOM 654 N N . ILE A 1 83 ? -10.926 -4.136 -0.404 1.00 84.94 83 ILE A N 1
ATOM 655 C 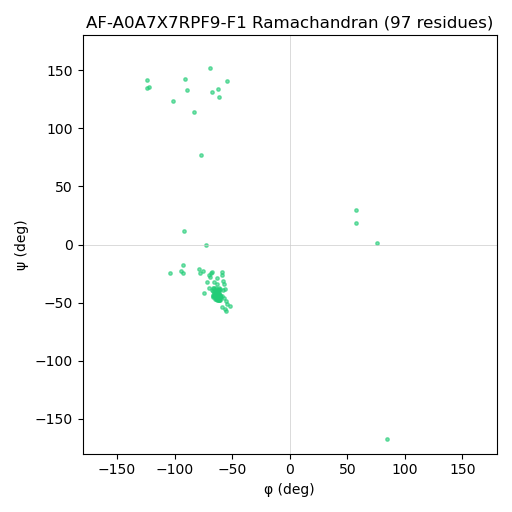CA . ILE A 1 83 ? -12.226 -3.738 0.155 1.00 84.94 83 ILE A CA 1
ATOM 656 C C . ILE A 1 83 ? -13.150 -4.953 0.304 1.00 84.94 83 ILE A C 1
ATOM 658 O O . ILE A 1 83 ? -13.725 -5.158 1.373 1.00 84.94 83 ILE A O 1
ATOM 662 N N . ILE A 1 84 ? -13.269 -5.783 -0.735 1.00 88.00 84 ILE A N 1
ATOM 663 C CA . ILE A 1 84 ? -14.118 -6.982 -0.734 1.00 88.00 84 ILE A CA 1
ATOM 664 C C . ILE A 1 84 ? -13.653 -7.975 0.330 1.00 88.00 84 ILE A C 1
ATOM 666 O O . ILE A 1 84 ? -14.472 -8.445 1.117 1.00 88.00 84 ILE A O 1
ATOM 670 N N . VAL A 1 85 ? -12.351 -8.257 0.411 1.00 88.00 85 VAL A N 1
ATOM 671 C CA . VAL A 1 85 ? -11.787 -9.160 1.423 1.00 88.00 85 VAL A CA 1
ATOM 672 C C . VAL A 1 85 ? -12.051 -8.625 2.831 1.00 88.00 85 VAL A C 1
ATOM 674 O O . VAL A 1 85 ? -12.500 -9.377 3.695 1.00 88.00 85 VAL A O 1
ATOM 677 N N . ASN A 1 86 ? -11.866 -7.323 3.065 1.00 85.69 86 ASN A N 1
ATOM 678 C CA . ASN A 1 86 ? -12.160 -6.711 4.361 1.00 85.69 86 ASN A CA 1
ATOM 679 C C . ASN A 1 86 ? -13.649 -6.803 4.729 1.00 85.69 86 ASN A C 1
ATOM 681 O O . ASN A 1 86 ? -13.973 -7.118 5.877 1.00 85.69 86 ASN A O 1
ATOM 685 N N . MET A 1 87 ? -14.553 -6.612 3.764 1.00 85.06 87 MET A N 1
ATOM 686 C CA . MET A 1 87 ? -15.992 -6.799 3.974 1.00 85.06 87 MET A CA 1
ATOM 687 C C . MET A 1 87 ? -16.350 -8.260 4.269 1.00 85.06 87 MET A C 1
ATOM 689 O O . MET A 1 87 ? -17.138 -8.513 5.179 1.00 85.06 87 MET A O 1
ATOM 693 N N . LEU A 1 88 ? -15.752 -9.223 3.561 1.00 88.12 88 LEU A N 1
ATOM 694 C CA . LEU A 1 88 ? -15.963 -10.652 3.809 1.00 88.12 88 LEU A CA 1
ATOM 695 C C . LEU A 1 88 ? -15.476 -11.062 5.205 1.00 88.12 88 LEU A C 1
ATOM 697 O O . LEU A 1 88 ? -16.192 -11.755 5.925 1.00 88.12 88 LEU A O 1
ATOM 701 N N . LEU A 1 89 ? -14.300 -10.589 5.630 1.00 87.00 89 LEU A N 1
ATOM 702 C CA . LEU A 1 89 ? -13.761 -10.842 6.973 1.00 87.00 89 LEU A CA 1
ATOM 703 C C . LEU A 1 89 ? -14.629 -10.227 8.077 1.00 87.00 89 LEU A C 1
ATOM 705 O O . LEU A 1 89 ? -14.798 -10.824 9.144 1.00 87.00 89 LEU A O 1
ATOM 709 N N . TYR A 1 90 ? -15.193 -9.045 7.825 1.00 86.94 90 TYR A N 1
ATOM 710 C CA . TYR A 1 90 ? -16.152 -8.417 8.728 1.00 86.94 90 TYR A CA 1
ATOM 711 C C . TYR A 1 90 ? -17.465 -9.213 8.801 1.00 86.94 90 TYR A C 1
ATOM 713 O O . TYR A 1 90 ? -17.950 -9.494 9.897 1.00 86.94 90 TYR A O 1
ATOM 721 N N . ALA A 1 91 ? -18.001 -9.655 7.659 1.00 86.44 91 ALA A N 1
ATOM 722 C CA . ALA A 1 91 ? -19.203 -10.490 7.594 1.00 86.44 91 ALA A CA 1
ATOM 723 C C . ALA A 1 91 ? -19.011 -11.842 8.304 1.00 86.44 91 ALA A C 1
ATOM 725 O O 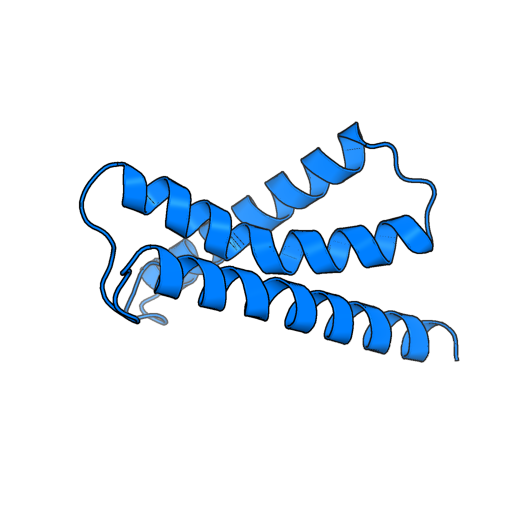. ALA A 1 91 ? -19.902 -12.305 9.015 1.00 86.44 91 ALA A O 1
ATOM 726 N N . ALA A 1 92 ? -17.816 -12.427 8.197 1.00 91.69 92 ALA A N 1
ATOM 727 C CA . ALA A 1 92 ? -17.411 -13.630 8.921 1.00 91.69 92 ALA A CA 1
ATOM 728 C C . ALA A 1 92 ? -17.158 -13.396 10.427 1.00 91.69 92 ALA A C 1
ATOM 730 O O . ALA A 1 92 ? -16.800 -14.332 11.137 1.00 91.69 92 ALA A O 1
ATOM 731 N N . LYS A 1 93 ? -17.319 -12.159 10.929 1.00 85.88 93 LYS A N 1
ATOM 732 C CA . LYS A 1 93 ? -17.029 -11.734 12.314 1.00 85.88 93 LYS A CA 1
ATOM 733 C C . LYS A 1 93 ? -15.584 -11.985 12.766 1.00 85.88 93 LYS A C 1
ATOM 735 O O . LYS A 1 93 ? -15.296 -11.941 13.960 1.00 85.88 93 LYS A O 1
ATOM 740 N N . LEU A 1 94 ? -14.665 -12.191 11.824 1.00 82.88 94 LEU A N 1
ATOM 741 C CA . LEU A 1 94 ? -13.231 -12.333 12.094 1.00 82.88 94 LEU A CA 1
ATOM 742 C C . LEU A 1 94 ? -12.566 -10.972 12.326 1.00 82.88 94 LEU A C 1
ATOM 744 O O . LEU A 1 94 ? -11.511 -10.887 12.952 1.00 82.88 94 LEU A O 1
ATOM 748 N N . ARG A 1 95 ? -13.198 -9.892 11.852 1.00 76.62 95 ARG A N 1
ATOM 749 C CA . ARG A 1 95 ? -12.717 -8.516 11.987 1.00 76.62 95 ARG A CA 1
ATOM 750 C C . ARG A 1 95 ? -13.781 -7.642 12.657 1.00 76.62 95 ARG A C 1
ATOM 752 O O . ARG A 1 95 ? -14.948 -7.693 12.291 1.00 76.62 95 ARG A O 1
ATOM 759 N N . LYS A 1 96 ? -13.379 -6.818 13.635 1.00 70.88 96 LYS A N 1
ATOM 760 C CA . LYS A 1 96 ? -14.289 -5.913 14.376 1.00 70.88 96 LYS A CA 1
ATOM 761 C C . LYS A 1 96 ? -14.672 -4.643 13.611 1.00 70.88 96 LYS A C 1
ATOM 763 O O . LYS A 1 96 ? -15.726 -4.079 13.883 1.00 70.88 96 LYS A O 1
ATOM 768 N N . ASN A 1 97 ? -13.842 -4.214 12.662 1.00 70.81 97 ASN A N 1
ATOM 769 C CA . ASN A 1 97 ? -14.057 -3.010 11.862 1.00 70.81 97 ASN A CA 1
ATOM 770 C C . ASN A 1 97 ? -14.088 -3.377 10.381 1.00 70.81 97 ASN A C 1
ATOM 772 O O . ASN A 1 97 ? -13.232 -4.123 9.916 1.00 70.81 97 ASN A O 1
ATOM 776 N N . MET A 1 98 ? -15.050 -2.826 9.647 1.00 61.69 98 MET A N 1
ATOM 777 C CA . MET A 1 98 ? -15.217 -3.066 8.210 1.00 61.69 98 MET A CA 1
ATOM 778 C C . MET A 1 98 ? -14.077 -2.476 7.360 1.00 61.69 98 MET A C 1
ATOM 780 O O . MET A 1 98 ? -13.816 -2.973 6.270 1.00 61.69 98 MET A O 1
ATOM 784 N N . PHE A 1 99 ? -13.386 -1.455 7.875 1.00 59.94 99 PHE A N 1
ATOM 785 C CA . PHE A 1 99 ? -12.267 -0.762 7.237 1.00 59.94 99 PHE A CA 1
ATOM 786 C C . PHE A 1 99 ? -11.174 -0.471 8.258 1.00 59.94 99 PHE A C 1
ATOM 788 O O . PHE A 1 99 ? -11.511 -0.372 9.463 1.00 59.94 99 PHE A O 1
#

Nearest PDB structures (foldseek):
  7kyb-assembly1_A  TM=4.800E-01  e=2.217E+00  Saccharomyces cerevisiae S288C
  5hv9-assembly1_A  TM=3.764E-01  e=3.263E+00  Homo sapiens

pLDDT: mean 79.72, std 8.62, range [56.66, 91.69]

Radius of gyration: 15.14 Å; Cα contacts (8 Å, |Δi|>4): 69; chains: 1; bounding box: 37×32×35 Å

Sequence (99 aa):
SYNLLLGLLLGLGYSLFELPNSFLKRRLDIIPGKPTTGIKKYFFVFLDQADSVFGCCLVVCLFDQMSFAFYLLYVLV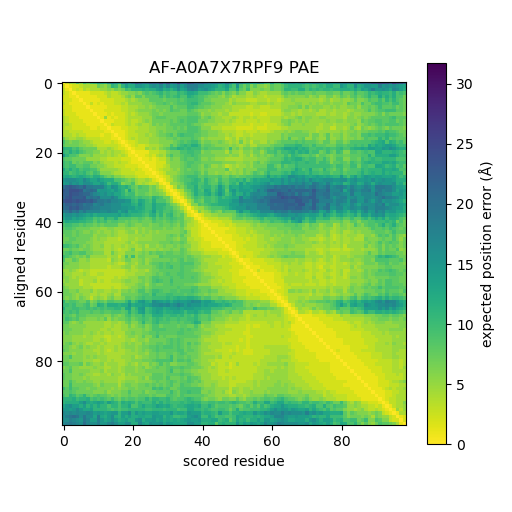GALTHIIVNMLLYAAKLRKNMF

Solvent-accessible surface area (backbone atoms only — not comparable to full-atom values): 5418 Å² total; per-residue (Å²): 111,68,68,60,54,52,52,50,46,34,54,48,25,25,55,63,30,43,51,55,54,58,50,51,37,55,75,70,71,52,58,86,96,55,83,60,77,67,78,61,29,59,55,51,52,48,51,69,39,26,32,36,37,44,22,34,51,52,47,47,49,76,78,38,98,64,51,74,68,56,51,54,49,52,28,50,52,45,19,49,49,50,51,50,51,35,43,52,37,27,74,69,66,78,34,97,54,63,117

Mean predicted aligned error: 7.24 Å

Foldseek 3Di:
DVVVVLVVQLVVLLVVQLVVLVVVCVVVVNDPPDQDDDPVSVVNLLCNQLRSQLSNLVSVVVVDVDDPVVSVVSSVVSSVVSLVVLCVCVVVVVDPDSD